Protein AF-A0A7K3PQ78-F1 (afdb_monomer_lite)

Sequence (76 aa):
MDGARRVLVAADKFKGSLTAVEVAERVAAGLRRVVPDVLVEALPVADGGDGTVAAAVAAGFERREVRVAGPLGDEV

Secondary structure (DSSP, 8-state):
-----EEEE-PPPBTTTB-HHHHHHHHHHHHHHH-TT-EEEE-----SSTTHHHHHHHTTPPP-----B-TTSSB-

Structure (mmCIF, N/CA/C/O backbone):
data_AF-A0A7K3PQ78-F1
#
_entry.id   AF-A0A7K3PQ78-F1
#
loop_
_atom_site.group_PDB
_atom_site.id
_atom_site.type_symbol
_atom_site.label_atom_id
_atom_site.label_alt_id
_atom_site.label_comp_id
_atom_site.label_asym_id
_atom_site.label_entity_id
_atom_site.label_seq_id
_atom_site.pdbx_PDB_ins_code
_atom_site.Cartn_x
_atom_site.Cartn_y
_atom_site.Cartn_z
_atom_site.occupancy
_atom_site.B_iso_or_equiv
_atom_site.auth_seq_id
_atom_site.auth_comp_id
_atom_site.auth_asym_id
_atom_site.auth_atom_id
_atom_site.pdbx_PDB_model_num
ATOM 1 N N . MET A 1 1 ? -27.463 6.178 20.217 1.00 47.50 1 MET A N 1
ATOM 2 C CA . MET A 1 1 ? -26.909 5.602 18.978 1.00 47.50 1 MET A CA 1
ATOM 3 C C . MET A 1 1 ? -25.472 5.243 19.279 1.00 47.50 1 MET A C 1
ATOM 5 O O . MET A 1 1 ? -24.622 6.119 19.209 1.00 47.50 1 MET A O 1
ATOM 9 N N . ASP A 1 2 ? -25.219 4.016 19.724 1.00 58.88 2 ASP A N 1
ATOM 10 C CA . ASP A 1 2 ? -23.847 3.535 19.894 1.00 58.88 2 ASP A CA 1
ATOM 11 C C . ASP A 1 2 ? -23.401 2.990 18.534 1.00 58.88 2 ASP A C 1
ATOM 13 O O . ASP A 1 2 ? -23.545 1.813 18.216 1.00 58.88 2 ASP A O 1
ATOM 17 N N . GLY A 1 3 ? -23.086 3.917 17.628 1.00 62.34 3 GLY A N 1
ATOM 18 C CA . GLY A 1 3 ? -22.623 3.569 16.294 1.00 62.34 3 GLY A CA 1
ATOM 19 C C . GLY A 1 3 ? -21.201 3.053 16.418 1.00 62.34 3 GLY A C 1
ATOM 20 O O . GLY A 1 3 ? -20.324 3.822 16.812 1.00 62.34 3 GLY A O 1
ATOM 21 N N . ALA A 1 4 ? -20.985 1.774 16.099 1.00 72.25 4 ALA A N 1
ATOM 22 C CA . ALA A 1 4 ? -19.659 1.166 16.093 1.00 72.25 4 ALA A CA 1
ATOM 23 C C . ALA A 1 4 ? -18.655 2.110 15.413 1.00 72.25 4 ALA A C 1
ATOM 25 O O . ALA A 1 4 ? -18.848 2.529 14.265 1.00 72.25 4 ALA A O 1
ATOM 26 N N . ARG A 1 5 ? -17.604 2.499 16.145 1.00 85.00 5 ARG A N 1
ATOM 27 C CA . ARG A 1 5 ? -16.597 3.431 15.631 1.00 85.00 5 ARG A CA 1
ATOM 28 C C . ARG A 1 5 ? -15.882 2.769 14.462 1.00 85.00 5 ARG A C 1
ATOM 30 O O . ARG A 1 5 ? -15.332 1.679 14.606 1.00 85.00 5 ARG A O 1
ATOM 37 N N . ARG A 1 6 ? -15.884 3.443 13.314 1.00 94.81 6 ARG A N 1
ATOM 38 C CA . ARG A 1 6 ? -15.212 2.985 12.100 1.00 94.81 6 ARG A CA 1
ATOM 39 C C . ARG A 1 6 ? -13.949 3.803 11.867 1.00 94.81 6 ARG A C 1
ATOM 41 O O . ARG A 1 6 ? -13.998 5.030 11.903 1.00 94.81 6 ARG A O 1
ATOM 48 N N . VAL A 1 7 ? -12.833 3.123 11.637 1.00 96.69 7 VAL A N 1
ATOM 49 C CA . VAL A 1 7 ? -11.516 3.716 11.396 1.00 96.69 7 VAL A CA 1
ATOM 50 C C . VAL A 1 7 ? -10.982 3.198 10.068 1.00 96.69 7 VAL A C 1
ATOM 52 O O . VAL A 1 7 ? -10.879 1.990 9.865 1.00 96.69 7 VAL A O 1
ATOM 55 N N . LEU A 1 8 ? -10.617 4.120 9.181 1.00 96.81 8 LEU A N 1
ATOM 56 C CA . LEU A 1 8 ? -9.833 3.814 7.992 1.00 96.81 8 LEU A CA 1
ATOM 57 C C . LEU A 1 8 ? -8.354 4.026 8.318 1.00 96.81 8 LEU A C 1
ATOM 59 O O . LEU A 1 8 ? -7.952 5.125 8.697 1.00 96.81 8 LEU A O 1
ATOM 63 N N . VAL A 1 9 ? -7.546 2.985 8.158 1.00 96.88 9 VAL A N 1
ATOM 64 C CA . VAL A 1 9 ? -6.090 3.065 8.260 1.00 96.88 9 VAL A CA 1
ATOM 65 C C . VAL A 1 9 ? -5.525 3.172 6.850 1.00 96.88 9 VAL A C 1
ATOM 67 O O . VAL A 1 9 ? -5.310 2.163 6.178 1.00 96.88 9 VAL A O 1
ATOM 70 N N . ALA A 1 10 ? -5.310 4.411 6.410 1.00 95.94 10 ALA A N 1
ATOM 71 C CA . ALA A 1 10 ? -4.642 4.727 5.154 1.00 95.94 10 ALA A CA 1
ATOM 72 C C . ALA A 1 10 ? -3.145 4.955 5.406 1.00 95.94 10 ALA A C 1
ATOM 74 O O . ALA A 1 10 ? -2.724 6.074 5.693 1.00 95.94 10 ALA A O 1
ATOM 75 N N . ALA A 1 11 ? -2.361 3.877 5.401 1.00 95.00 11 ALA A N 1
ATOM 76 C CA . ALA A 1 11 ? -0.951 3.909 5.782 1.00 95.00 11 ALA A CA 1
ATOM 77 C C . ALA A 1 11 ? -0.024 3.849 4.566 1.00 95.00 11 ALA A C 1
ATOM 79 O O . ALA A 1 11 ? -0.290 3.102 3.627 1.00 95.00 11 ALA A O 1
ATOM 80 N N . ASP A 1 12 ? 1.085 4.583 4.640 1.00 94.06 12 ASP A N 1
ATOM 81 C CA . ASP A 1 12 ? 2.254 4.382 3.784 1.00 94.06 12 ASP A CA 1
ATOM 82 C C . ASP A 1 12 ? 3.298 3.518 4.516 1.00 94.06 12 ASP A C 1
ATOM 84 O O . ASP A 1 12 ? 3.228 3.289 5.729 1.00 94.06 12 ASP A O 1
ATOM 88 N N . LYS A 1 13 ? 4.267 3.003 3.766 1.00 91.75 13 LYS A N 1
ATOM 89 C CA . LYS A 1 13 ? 5.365 2.184 4.269 1.00 91.75 13 LYS A CA 1
ATOM 90 C C . LYS A 1 13 ? 6.320 2.987 5.156 1.00 91.75 13 LYS A C 1
ATOM 92 O O . LYS A 1 13 ? 6.539 4.183 4.982 1.00 91.75 13 LYS A O 1
ATOM 97 N N . PHE A 1 14 ? 7.025 2.283 6.032 1.00 93.00 14 PHE A N 1
ATOM 98 C CA . PHE A 1 14 ? 8.227 2.798 6.681 1.00 93.00 14 PHE A CA 1
ATOM 99 C C . PHE A 1 14 ? 9.441 2.342 5.874 1.00 93.00 14 PHE A C 1
ATOM 101 O O . PHE A 1 14 ? 9.789 1.160 5.878 1.00 93.00 14 PHE A O 1
ATOM 108 N N . LYS A 1 15 ? 10.075 3.269 5.142 1.00 89.00 15 LYS A N 1
ATOM 109 C CA . LYS A 1 15 ? 11.172 2.959 4.209 1.00 89.00 15 LYS A CA 1
ATOM 110 C C . LYS A 1 15 ? 12.277 2.143 4.895 1.00 89.00 15 LYS A C 1
ATOM 112 O O . LYS A 1 15 ? 12.856 2.583 5.881 1.00 89.00 15 LYS A O 1
ATOM 117 N N . GLY A 1 16 ? 12.568 0.963 4.342 1.00 90.25 16 GLY A N 1
ATOM 118 C CA . GLY A 1 16 ? 13.583 0.044 4.869 1.00 90.25 16 GLY A CA 1
ATOM 119 C C . GLY A 1 16 ? 13.163 -0.739 6.119 1.00 90.25 16 GLY A C 1
ATOM 120 O O . GLY A 1 16 ? 14.011 -1.383 6.726 1.00 90.25 16 GLY A O 1
ATOM 121 N N . SER A 1 17 ? 11.889 -0.682 6.518 1.00 94.62 17 SER A N 1
ATOM 122 C CA . SER A 1 17 ? 11.382 -1.356 7.715 1.00 94.62 17 SER A CA 1
ATOM 123 C C . SER A 1 17 ? 10.091 -2.129 7.447 1.00 94.62 17 SER A C 1
ATOM 125 O O . SER A 1 17 ? 10.149 -3.345 7.307 1.00 94.62 17 SER A O 1
ATOM 127 N N . LEU A 1 18 ? 8.946 -1.447 7.367 1.00 93.69 18 LEU A N 1
ATOM 128 C CA . LEU A 1 18 ? 7.632 -2.074 7.221 1.00 93.69 18 LEU A CA 1
ATOM 129 C C . LEU A 1 18 ? 6.988 -1.652 5.907 1.00 93.69 18 LEU A C 1
ATOM 131 O O . LEU A 1 18 ? 7.039 -0.482 5.528 1.00 93.69 18 LEU A O 1
ATOM 135 N N . THR A 1 19 ? 6.330 -2.587 5.240 1.00 91.50 19 THR A N 1
ATOM 136 C CA . THR A 1 19 ? 5.406 -2.304 4.142 1.00 91.50 19 THR A CA 1
ATOM 137 C C . THR A 1 19 ? 4.172 -1.550 4.651 1.00 91.50 19 THR A C 1
ATOM 139 O O . THR A 1 19 ? 3.834 -1.600 5.834 1.00 91.50 19 THR A O 1
ATOM 142 N N . ALA A 1 20 ? 3.459 -0.868 3.754 1.00 92.81 20 ALA A N 1
ATOM 143 C CA . ALA A 1 20 ? 2.212 -0.177 4.090 1.00 92.81 20 ALA A CA 1
ATOM 144 C C . ALA A 1 20 ? 1.150 -1.127 4.689 1.00 92.81 20 ALA A C 1
ATOM 146 O O . ALA A 1 20 ? 0.424 -0.751 5.611 1.00 92.81 20 ALA A O 1
ATOM 147 N N . VAL A 1 21 ? 1.105 -2.379 4.213 1.00 92.06 21 VAL A N 1
ATOM 148 C CA . VAL A 1 21 ? 0.224 -3.433 4.743 1.00 92.06 21 VAL A CA 1
ATOM 149 C C . VAL A 1 21 ? 0.581 -3.758 6.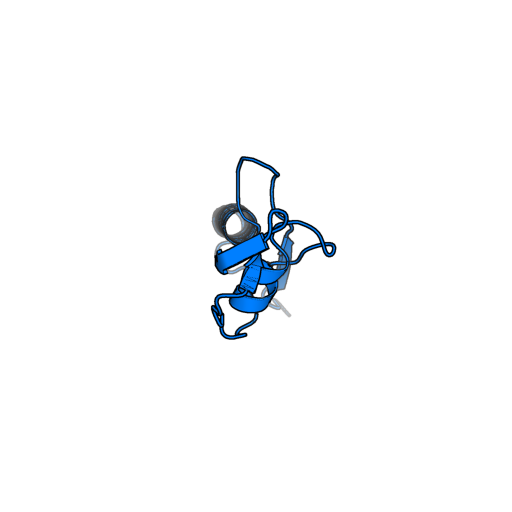192 1.00 92.06 21 VAL A C 1
ATOM 151 O O . VAL A 1 21 ? -0.285 -3.710 7.061 1.00 92.06 21 VAL A O 1
ATOM 154 N N . GLU A 1 22 ? 1.860 -4.008 6.482 1.00 94.75 22 GLU A N 1
ATOM 155 C CA . GLU A 1 22 ? 2.312 -4.319 7.843 1.00 94.75 22 GLU A CA 1
ATOM 156 C C . GLU A 1 22 ? 2.061 -3.150 8.800 1.00 94.75 22 GLU A C 1
ATOM 158 O O . GLU A 1 22 ? 1.618 -3.362 9.928 1.00 94.75 22 GLU A O 1
ATOM 163 N N . VAL A 1 23 ? 2.285 -1.904 8.365 1.00 96.56 23 VAL A N 1
ATOM 164 C CA . VAL A 1 23 ? 1.935 -0.722 9.169 1.00 96.56 23 VAL A CA 1
ATOM 165 C C . VAL A 1 23 ? 0.441 -0.736 9.503 1.00 96.56 23 VAL A C 1
ATOM 167 O O . VAL A 1 23 ? 0.077 -0.598 10.676 1.00 96.56 23 VAL A O 1
ATOM 170 N N . ALA A 1 24 ? -0.424 -0.963 8.509 1.00 96.12 24 ALA A N 1
ATOM 171 C CA . ALA A 1 24 ? -1.866 -1.004 8.719 1.00 96.12 24 ALA A CA 1
ATOM 172 C C . ALA A 1 24 ? -2.286 -2.121 9.691 1.00 96.12 24 ALA A C 1
ATOM 174 O O . ALA A 1 24 ? -3.099 -1.885 10.587 1.00 96.12 24 ALA A O 1
ATOM 175 N N . GLU A 1 25 ? -1.681 -3.307 9.590 1.00 96.06 25 GLU A N 1
ATOM 176 C CA . GLU A 1 25 ? -1.914 -4.426 10.507 1.00 96.06 25 GLU A CA 1
ATOM 177 C C . GLU A 1 25 ? -1.506 -4.095 11.947 1.00 96.06 25 GLU A C 1
ATOM 179 O O . GLU A 1 25 ? -2.266 -4.356 12.886 1.00 96.06 25 GLU A O 1
ATOM 184 N N . ARG A 1 26 ? -0.328 -3.485 12.148 1.00 98.00 26 ARG A N 1
ATOM 185 C CA . ARG A 1 26 ? 0.153 -3.116 13.491 1.00 98.00 26 ARG A CA 1
ATOM 186 C C . ARG A 1 26 ? -0.716 -2.037 14.130 1.00 98.00 26 ARG A C 1
ATOM 188 O O . ARG A 1 26 ? -1.017 -2.138 15.324 1.00 98.00 26 ARG A O 1
ATOM 195 N N . VAL A 1 27 ? -1.159 -1.045 13.355 1.00 97.62 27 VAL A N 1
ATOM 196 C CA . VAL A 1 27 ? -2.088 -0.006 13.825 1.00 97.62 27 VAL A CA 1
ATOM 197 C C . VAL A 1 27 ? -3.446 -0.617 14.167 1.00 97.62 27 VAL A C 1
ATOM 199 O O . VAL A 1 27 ? -3.955 -0.387 15.264 1.00 97.62 27 VAL A O 1
ATOM 202 N N . ALA A 1 28 ? -4.005 -1.459 13.294 1.00 96.69 28 ALA A N 1
ATOM 203 C CA . ALA A 1 28 ? -5.280 -2.131 13.536 1.00 96.69 28 ALA A CA 1
ATOM 204 C C . ALA A 1 28 ? -5.237 -3.023 14.788 1.00 96.69 28 ALA A C 1
ATOM 206 O O . ALA A 1 28 ? -6.170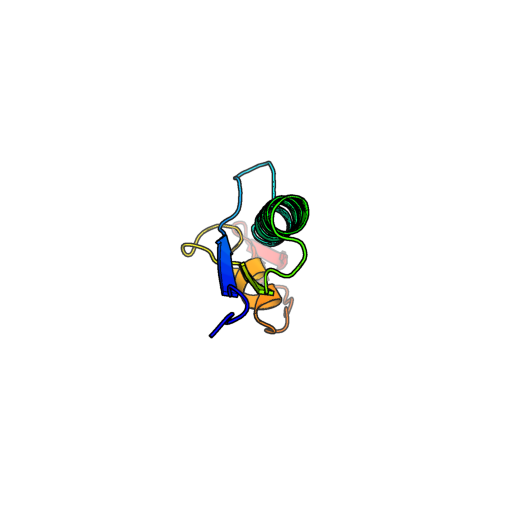 -3.015 15.592 1.00 96.69 28 ALA A O 1
ATOM 207 N N . ALA A 1 29 ? -4.137 -3.754 14.998 1.00 97.56 29 ALA A N 1
ATOM 208 C CA . ALA A 1 29 ? -3.920 -4.529 16.215 1.00 97.56 29 ALA A CA 1
ATOM 209 C C . ALA A 1 29 ? -3.868 -3.632 17.462 1.00 97.56 29 ALA A C 1
ATOM 211 O O . ALA A 1 29 ? -4.422 -3.989 18.497 1.00 97.56 29 ALA A O 1
ATOM 212 N N . GLY A 1 30 ? -3.232 -2.459 17.373 1.00 97.75 30 GLY A N 1
ATOM 213 C CA . GLY A 1 30 ? -3.217 -1.465 18.447 1.00 97.75 30 GLY A CA 1
ATOM 214 C C . GLY A 1 30 ? -4.602 -0.937 18.803 1.00 97.75 30 GLY A C 1
ATOM 215 O O . GLY A 1 30 ? -4.965 -0.932 19.977 1.00 97.75 30 GLY A O 1
ATOM 216 N N . LEU A 1 31 ? -5.391 -0.565 17.794 1.00 96.62 31 LEU A N 1
ATOM 217 C CA . LEU A 1 31 ? -6.754 -0.065 17.970 1.00 96.62 31 LEU A CA 1
ATOM 218 C C . LEU A 1 31 ? -7.651 -1.105 18.649 1.00 96.62 31 LEU A C 1
ATOM 220 O O . LEU A 1 31 ? -8.294 -0.795 19.650 1.00 96.62 31 LEU A O 1
ATOM 224 N N . ARG A 1 32 ? -7.626 -2.356 18.172 1.00 95.62 32 ARG A N 1
ATOM 225 C CA . ARG A 1 32 ? -8.442 -3.447 18.732 1.00 95.62 32 ARG A CA 1
ATOM 226 C C . ARG A 1 32 ? -8.060 -3.833 20.162 1.00 95.62 32 ARG A C 1
ATOM 228 O O . ARG A 1 32 ? -8.901 -4.348 20.887 1.00 95.62 32 ARG A O 1
ATOM 235 N N . ARG A 1 33 ? -6.822 -3.572 20.606 1.00 97.44 33 ARG A N 1
ATOM 236 C CA . ARG A 1 33 ? -6.441 -3.779 22.018 1.00 97.44 33 ARG A CA 1
ATOM 237 C C . ARG A 1 33 ? -7.136 -2.805 22.971 1.00 97.44 33 ARG A C 1
ATOM 239 O O . ARG A 1 33 ? -7.309 -3.145 24.134 1.00 97.44 33 ARG A O 1
ATOM 246 N N . VAL A 1 34 ? -7.484 -1.604 22.505 1.00 96.12 34 VAL A N 1
ATOM 247 C CA . VAL A 1 34 ? -8.081 -0.542 23.334 1.00 96.12 34 VAL A CA 1
ATOM 248 C C . VAL A 1 34 ? -9.596 -0.473 23.149 1.00 96.12 34 VAL A C 1
ATOM 250 O O . VAL A 1 34 ? -10.323 -0.262 24.115 1.00 96.12 34 VAL A O 1
ATOM 253 N N . VAL A 1 35 ? -10.073 -0.667 21.919 1.00 94.69 35 VAL A N 1
ATOM 254 C CA . VAL A 1 35 ? -11.495 -0.668 21.553 1.00 94.69 35 VAL A CA 1
ATOM 255 C C . VAL A 1 35 ? -11.777 -1.965 20.783 1.00 94.69 35 VAL A C 1
ATOM 257 O O . VAL A 1 35 ? -11.606 -1.990 19.565 1.00 94.69 35 VAL A O 1
ATOM 260 N N . PRO A 1 36 ? -12.131 -3.071 21.464 1.00 92.50 36 PRO A N 1
ATOM 261 C CA . PRO A 1 36 ? -12.236 -4.397 20.841 1.00 92.50 36 PRO A CA 1
ATOM 262 C C . PRO A 1 36 ? -13.233 -4.502 19.681 1.00 92.50 36 PRO A C 1
ATOM 264 O O . PRO A 1 36 ? -13.043 -5.310 18.775 1.00 92.50 36 PRO A O 1
ATOM 267 N N . ASP A 1 37 ? -14.274 -3.678 19.699 1.00 93.81 37 ASP A N 1
ATOM 268 C CA . ASP A 1 37 ? -15.378 -3.633 18.740 1.00 93.81 37 ASP A CA 1
ATOM 269 C C . ASP A 1 37 ? -15.184 -2.594 17.619 1.00 93.81 37 ASP A C 1
ATOM 271 O O . ASP A 1 37 ? -16.066 -2.408 16.780 1.00 93.81 37 ASP A O 1
ATOM 275 N N . VAL A 1 38 ? -14.024 -1.924 17.562 1.00 95.81 38 VAL A N 1
ATOM 276 C CA . VAL A 1 38 ? -13.725 -0.954 16.501 1.00 95.81 38 VAL A CA 1
ATOM 277 C C . VAL A 1 38 ? -13.683 -1.631 15.129 1.00 95.81 38 VAL A C 1
ATOM 279 O O . VAL A 1 38 ? -12.961 -2.606 14.895 1.00 95.81 38 VAL A O 1
ATOM 282 N N . LEU A 1 39 ? -14.430 -1.070 14.181 1.00 96.19 39 LEU A N 1
ATOM 283 C CA . LEU A 1 39 ? -14.409 -1.504 12.790 1.00 96.19 39 LEU A CA 1
ATOM 284 C C . LEU A 1 39 ? -13.209 -0.857 12.099 1.00 96.19 39 LEU A C 1
ATOM 286 O O . LEU A 1 39 ? -13.200 0.353 11.883 1.00 96.19 39 LEU A O 1
ATOM 290 N N . VAL A 1 40 ? -12.199 -1.653 11.750 1.00 96.25 40 VAL A N 1
ATOM 291 C CA . VAL A 1 40 ? -10.996 -1.162 11.062 1.00 96.25 40 VAL A CA 1
ATOM 292 C C . VAL A 1 40 ? -10.974 -1.657 9.627 1.00 96.25 40 VAL A C 1
ATOM 294 O O . VAL A 1 40 ? -10.991 -2.865 9.393 1.00 96.25 40 VAL A O 1
ATOM 297 N N . GLU A 1 41 ? -10.882 -0.722 8.691 1.00 95.62 41 GLU A N 1
ATOM 298 C CA . GLU A 1 41 ? -10.593 -0.981 7.283 1.00 95.62 41 GLU A CA 1
ATOM 299 C C . GLU A 1 41 ? -9.167 -0.513 6.981 1.00 95.62 41 GLU A C 1
ATOM 301 O O . GLU A 1 41 ? -8.765 0.570 7.406 1.00 95.62 41 GLU A O 1
ATOM 306 N N . ALA A 1 42 ? -8.390 -1.338 6.284 1.00 94.62 42 ALA A N 1
ATOM 307 C CA . ALA A 1 42 ? -7.034 -1.000 5.870 1.00 94.62 42 ALA A CA 1
ATOM 308 C C . ALA A 1 42 ? -7.032 -0.630 4.387 1.00 94.62 42 ALA A C 1
ATOM 310 O O . ALA A 1 42 ? -7.540 -1.387 3.564 1.00 94.62 42 ALA A O 1
ATOM 311 N N . LEU A 1 43 ? -6.422 0.506 4.061 1.00 95.25 43 LEU A N 1
ATOM 312 C CA . LEU A 1 43 ? -6.196 0.943 2.688 1.00 95.25 43 LEU A CA 1
ATOM 313 C C . LEU A 1 43 ? -4.730 1.365 2.542 1.00 95.25 43 LEU A C 1
ATOM 315 O O . LEU A 1 43 ? -4.409 2.532 2.752 1.00 95.25 43 LEU A O 1
ATOM 319 N N . PRO A 1 44 ? -3.815 0.433 2.240 1.00 94.38 44 PRO A N 1
ATOM 320 C CA . PRO A 1 44 ? -2.424 0.774 1.967 1.00 94.38 44 PRO A CA 1
ATOM 321 C C . PRO A 1 44 ? -2.335 1.805 0.836 1.00 94.38 44 PRO A C 1
ATOM 323 O O . PRO A 1 44 ? -2.936 1.622 -0.222 1.00 94.38 44 PRO A O 1
ATOM 326 N N . VAL A 1 45 ? -1.588 2.882 1.060 1.00 95.19 45 VAL A N 1
ATOM 327 C CA . VAL A 1 45 ? -1.366 3.959 0.087 1.00 95.19 45 VAL A CA 1
ATOM 328 C C . VAL A 1 45 ? 0.123 4.106 -0.214 1.00 95.19 45 VAL A C 1
ATOM 330 O O . VAL A 1 45 ? 0.966 3.566 0.497 1.00 95.19 45 VAL A O 1
ATOM 333 N N . ALA A 1 46 ? 0.435 4.819 -1.293 1.00 93.56 46 ALA A N 1
ATOM 334 C CA . ALA A 1 46 ? 1.791 5.181 -1.688 1.00 93.56 46 ALA A CA 1
ATOM 335 C C . ALA A 1 46 ? 1.769 6.516 -2.451 1.00 93.56 46 ALA A C 1
ATOM 337 O O . ALA A 1 46 ? 0.733 6.908 -2.992 1.00 93.56 46 ALA A O 1
ATOM 338 N N . ASP A 1 47 ? 2.914 7.191 -2.518 1.00 91.69 47 ASP A N 1
ATOM 339 C CA . ASP A 1 47 ? 3.086 8.527 -3.110 1.00 91.69 47 ASP A CA 1
ATOM 340 C C . ASP A 1 47 ? 3.542 8.522 -4.584 1.00 91.69 47 ASP A C 1
ATOM 342 O O . ASP A 1 47 ? 3.760 9.580 -5.174 1.00 91.69 47 ASP A O 1
ATOM 346 N N . GLY A 1 48 ? 3.677 7.342 -5.195 1.00 91.81 48 GLY A N 1
ATOM 347 C CA . GLY A 1 48 ? 4.219 7.161 -6.545 1.00 91.81 48 GLY A CA 1
ATOM 348 C C . GLY A 1 48 ? 5.646 6.608 -6.564 1.00 91.81 48 GLY A C 1
ATOM 349 O O . GLY A 1 48 ? 6.109 6.161 -7.612 1.00 91.81 48 GLY A O 1
ATOM 350 N N . GLY A 1 49 ? 6.333 6.569 -5.420 1.00 89.25 49 GLY A N 1
ATOM 351 C CA . GLY A 1 49 ? 7.646 5.953 -5.296 1.00 89.25 49 GLY A CA 1
ATOM 352 C C . GLY A 1 49 ? 7.609 4.429 -5.156 1.00 89.25 49 GLY A C 1
ATOM 353 O O . GLY A 1 49 ? 6.636 3.733 -5.474 1.00 89.25 49 GLY A O 1
ATOM 354 N N . ASP A 1 50 ? 8.706 3.897 -4.624 1.00 86.00 50 ASP A N 1
ATOM 355 C CA . ASP A 1 50 ? 8.843 2.496 -4.240 1.00 86.00 50 ASP A CA 1
ATOM 356 C C . ASP A 1 50 ? 7.649 2.039 -3.382 1.00 86.00 50 ASP A C 1
ATOM 358 O O . ASP A 1 50 ? 7.347 2.645 -2.357 1.00 86.00 50 ASP A O 1
ATOM 362 N N . GLY A 1 51 ? 7.027 0.911 -3.716 1.00 87.38 51 GLY A N 1
ATOM 363 C CA . GLY A 1 51 ? 5.873 0.386 -2.972 1.00 87.38 51 GLY A CA 1
ATOM 364 C C . GLY A 1 51 ? 4.514 0.777 -3.554 1.00 87.38 51 GLY A C 1
ATOM 365 O O . GLY A 1 51 ? 3.518 0.167 -3.180 1.00 87.38 51 GLY A O 1
ATOM 366 N N . THR A 1 52 ? 4.466 1.667 -4.549 1.00 93.44 52 THR A N 1
ATOM 367 C CA . THR A 1 52 ? 3.221 1.995 -5.270 1.00 93.44 52 THR A CA 1
ATOM 368 C C . THR A 1 52 ? 2.584 0.775 -5.930 1.00 93.44 52 THR A C 1
ATOM 370 O O . THR A 1 52 ? 1.382 0.558 -5.803 1.00 93.44 52 THR A O 1
ATOM 373 N N . VAL A 1 53 ? 3.389 -0.091 -6.556 1.00 92.94 53 VAL A N 1
ATOM 374 C CA . VAL A 1 53 ? 2.895 -1.363 -7.114 1.00 92.94 53 VAL A CA 1
ATOM 375 C C . VAL A 1 53 ? 2.308 -2.257 -6.017 1.00 92.94 53 VAL A C 1
ATOM 377 O O . VAL A 1 53 ? 1.264 -2.867 -6.219 1.00 92.94 53 VAL A O 1
ATOM 380 N N . ALA A 1 54 ? 2.936 -2.310 -4.838 1.00 90.31 54 ALA A N 1
ATOM 381 C CA . ALA A 1 54 ? 2.432 -3.104 -3.719 1.00 90.31 54 ALA A CA 1
ATOM 382 C C . ALA A 1 54 ? 1.102 -2.554 -3.174 1.00 90.31 54 ALA A C 1
ATOM 384 O O . ALA A 1 54 ? 0.207 -3.339 -2.872 1.00 90.31 54 ALA A O 1
ATOM 385 N N . ALA A 1 55 ? 0.942 -1.227 -3.104 1.00 92.12 55 ALA A N 1
ATOM 386 C CA . ALA A 1 55 ? -0.319 -0.589 -2.725 1.00 92.12 55 ALA A CA 1
ATOM 387 C C . ALA A 1 55 ? -1.445 -0.909 -3.726 1.00 92.12 55 ALA A C 1
ATOM 389 O O . ALA A 1 55 ? -2.544 -1.274 -3.315 1.00 92.12 55 ALA A O 1
ATOM 390 N N . ALA A 1 56 ? -1.164 -0.870 -5.034 1.00 93.88 56 ALA A N 1
ATOM 391 C CA . ALA A 1 56 ? -2.132 -1.269 -6.057 1.00 93.88 56 ALA A CA 1
ATOM 392 C C . ALA A 1 56 ? -2.533 -2.748 -5.923 1.00 93.88 56 ALA A C 1
ATOM 394 O O . ALA A 1 56 ? -3.717 -3.074 -5.935 1.00 93.88 56 ALA A O 1
ATOM 395 N N . VAL A 1 57 ? -1.569 -3.652 -5.728 1.00 92.94 57 VAL A N 1
ATOM 396 C CA . VAL A 1 57 ? -1.871 -5.077 -5.516 1.00 92.94 57 VAL A CA 1
ATOM 397 C C . VAL A 1 57 ? -2.730 -5.281 -4.263 1.00 92.94 57 VAL A C 1
ATOM 399 O O . VAL A 1 57 ? -3.710 -6.022 -4.308 1.00 92.94 57 VAL A O 1
ATOM 402 N N . ALA A 1 58 ? -2.437 -4.573 -3.168 1.00 89.62 58 ALA A N 1
ATOM 403 C CA . ALA A 1 58 ? -3.253 -4.619 -1.953 1.00 89.62 58 ALA A CA 1
ATOM 404 C C . ALA A 1 58 ? -4.685 -4.085 -2.159 1.00 89.62 58 ALA A C 1
ATOM 406 O O . ALA A 1 58 ? -5.598 -4.513 -1.458 1.00 89.62 58 ALA A O 1
ATOM 407 N N . ALA A 1 59 ? -4.897 -3.200 -3.138 1.00 91.31 59 ALA A N 1
ATOM 408 C CA . ALA A 1 59 ? -6.217 -2.716 -3.545 1.00 91.31 59 ALA A CA 1
ATOM 409 C C . ALA A 1 59 ? -6.982 -3.689 -4.472 1.00 91.31 59 ALA A C 1
ATOM 411 O O . ALA A 1 59 ? -8.092 -3.377 -4.900 1.00 91.31 59 ALA A O 1
ATOM 412 N N . GLY A 1 60 ? -6.415 -4.862 -4.783 1.00 93.31 60 GLY A N 1
ATOM 413 C CA . GLY A 1 60 ? -7.061 -5.907 -5.584 1.00 93.31 60 GLY A CA 1
ATOM 414 C C . GLY A 1 60 ? -6.633 -5.953 -7.052 1.00 93.31 60 GLY A C 1
ATOM 415 O O . GLY A 1 60 ? -7.227 -6.695 -7.833 1.00 93.31 60 GLY A O 1
ATOM 416 N N . PHE A 1 61 ? -5.611 -5.189 -7.445 1.00 95.69 6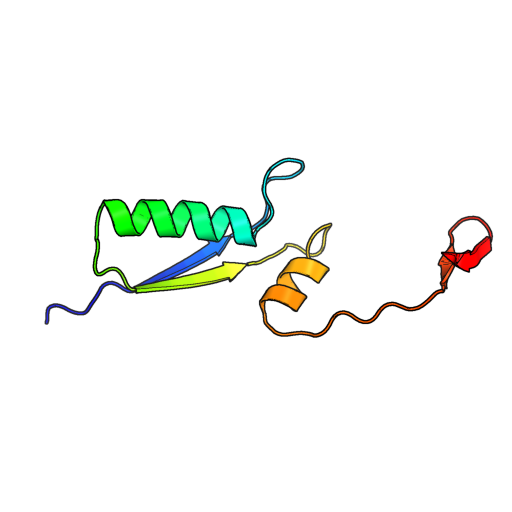1 PHE A N 1
ATOM 417 C CA . PHE A 1 61 ? -5.025 -5.309 -8.779 1.00 95.69 61 PHE A CA 1
ATOM 418 C C . PHE A 1 61 ? -4.103 -6.531 -8.881 1.00 95.69 61 PHE A C 1
ATOM 420 O O . PHE A 1 61 ? -3.497 -6.974 -7.906 1.00 95.69 61 PHE A O 1
ATOM 427 N N . GLU A 1 62 ? -3.955 -7.064 -10.091 1.00 96.81 62 GLU A N 1
ATOM 428 C CA . GLU A 1 62 ? -3.099 -8.221 -10.343 1.00 96.81 62 GLU A CA 1
ATOM 429 C C . GLU A 1 62 ? -1.695 -7.790 -10.774 1.00 96.81 62 GLU A C 1
ATOM 431 O O . GLU A 1 62 ? -1.523 -6.965 -11.676 1.00 96.81 62 GLU A O 1
ATOM 436 N N . ARG A 1 63 ? -0.670 -8.399 -10.169 1.00 95.44 63 ARG A N 1
ATOM 437 C CA . ARG A 1 63 ? 0.712 -8.226 -10.615 1.00 95.44 63 ARG A CA 1
ATOM 438 C C . ARG A 1 63 ? 0.936 -8.989 -11.919 1.00 95.44 63 ARG A C 1
ATOM 440 O O . ARG A 1 63 ? 0.698 -10.191 -11.990 1.00 95.44 63 ARG A O 1
ATOM 447 N N . ARG A 1 64 ? 1.454 -8.299 -12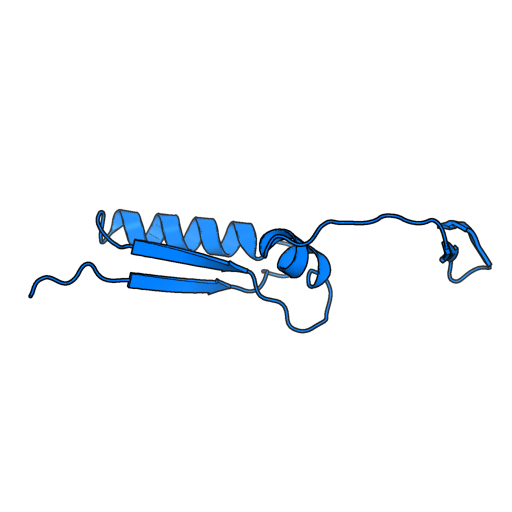.933 1.00 96.19 64 ARG A N 1
ATOM 448 C CA . ARG A 1 64 ? 1.915 -8.901 -14.188 1.00 96.19 64 ARG A CA 1
ATOM 449 C C . ARG A 1 64 ? 3.409 -8.668 -14.332 1.00 96.19 64 ARG A C 1
ATOM 451 O O . ARG A 1 64 ? 3.862 -7.531 -14.252 1.00 96.19 64 ARG A O 1
ATOM 458 N N . GLU A 1 65 ? 4.155 -9.747 -14.524 1.00 96.31 65 GLU A N 1
ATOM 459 C CA . GLU A 1 65 ? 5.599 -9.700 -14.741 1.00 96.31 65 GLU A CA 1
ATOM 460 C C . GLU A 1 65 ? 5.894 -9.935 -16.222 1.00 96.31 65 GLU A C 1
ATOM 462 O O . GLU A 1 65 ? 5.293 -10.800 -16.862 1.00 96.31 65 GLU A O 1
ATOM 467 N N . VAL A 1 66 ? 6.795 -9.129 -16.776 1.00 97.31 66 VAL A N 1
ATOM 468 C CA . VAL A 1 66 ? 7.230 -9.197 -18.171 1.00 97.31 66 VAL A CA 1
ATOM 469 C C . VAL A 1 66 ? 8.710 -8.849 -18.216 1.00 97.31 66 VAL A C 1
ATOM 471 O O . VAL A 1 66 ? 9.136 -7.932 -17.515 1.00 97.31 66 VAL A O 1
ATOM 474 N N . ARG A 1 67 ? 9.480 -9.589 -19.019 1.00 97.44 67 ARG A N 1
ATOM 475 C CA . ARG A 1 67 ? 10.890 -9.269 -19.251 1.00 97.44 67 ARG A CA 1
ATOM 476 C C . ARG A 1 67 ? 11.008 -8.052 -20.154 1.00 97.44 67 ARG A C 1
ATOM 478 O O . ARG A 1 67 ? 10.294 -7.956 -21.154 1.00 97.44 67 ARG A O 1
ATOM 485 N N . VAL A 1 68 ? 11.886 -7.128 -19.788 1.00 96.94 68 VAL A N 1
ATOM 486 C CA . VAL A 1 68 ? 12.121 -5.878 -20.519 1.00 96.94 68 VAL A CA 1
ATOM 487 C C . VAL A 1 68 ? 13.613 -5.605 -20.648 1.00 96.94 68 VAL A C 1
ATOM 489 O O . VAL A 1 68 ? 14.426 -6.169 -19.925 1.00 96.94 68 VAL A O 1
ATOM 492 N N . ALA A 1 69 ? 13.988 -4.716 -21.566 1.00 98.00 69 ALA A N 1
ATOM 493 C CA . ALA A 1 69 ? 15.368 -4.258 -21.652 1.00 98.00 69 ALA A CA 1
ATOM 494 C C . ALA A 1 69 ? 15.746 -3.495 -20.372 1.00 98.00 69 ALA A C 1
ATOM 496 O O . ALA A 1 69 ? 15.137 -2.479 -20.029 1.00 98.00 69 ALA A O 1
ATOM 497 N N . GLY A 1 70 ? 16.758 -3.994 -19.674 1.00 97.38 70 GLY A N 1
ATOM 498 C CA . GLY A 1 70 ? 17.375 -3.347 -18.531 1.00 97.38 70 GLY A CA 1
ATOM 499 C C . GLY A 1 70 ? 18.209 -2.131 -18.941 1.00 97.38 70 GLY A C 1
ATOM 500 O O . GLY A 1 70 ? 18.462 -1.893 -20.125 1.00 97.38 70 GLY A O 1
ATOM 501 N N . PRO A 1 71 ? 18.698 -1.347 -17.965 1.00 97.00 71 PRO A N 1
ATOM 502 C CA . PRO A 1 71 ? 19.389 -0.084 -18.234 1.00 97.00 71 PRO A CA 1
ATOM 503 C C . PRO A 1 71 ? 20.719 -0.242 -18.991 1.00 97.00 71 PRO A C 1
ATOM 505 O O . PRO A 1 71 ? 21.212 0.736 -19.547 1.00 97.00 71 PRO A O 1
ATOM 508 N N . LEU A 1 72 ? 21.301 -1.447 -19.014 1.00 97.62 72 LEU A N 1
ATOM 509 C CA . LEU A 1 72 ? 22.542 -1.770 -19.732 1.00 97.62 72 LEU A CA 1
ATOM 510 C C . LEU A 1 72 ? 22.307 -2.559 -21.034 1.00 97.62 72 LEU A C 1
ATOM 512 O O . LEU A 1 72 ? 23.268 -2.951 -21.685 1.00 97.62 72 LEU A O 1
ATOM 516 N N . GLY A 1 73 ? 21.047 -2.769 -21.428 1.00 94.69 73 GLY A N 1
ATOM 517 C CA . GLY A 1 73 ? 20.669 -3.479 -22.654 1.00 94.69 73 GLY A CA 1
ATOM 518 C C . GLY A 1 73 ? 20.390 -4.976 -22.486 1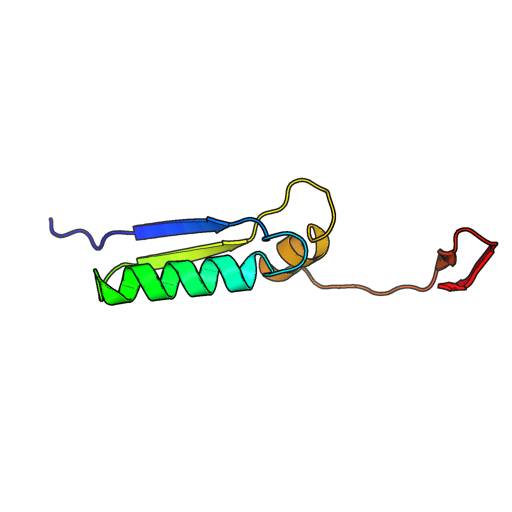.00 94.69 73 GLY A C 1
ATOM 519 O O . GLY A 1 73 ? 19.743 -5.552 -23.356 1.00 94.69 73 GLY A O 1
ATOM 520 N N . ASP A 1 74 ? 20.804 -5.591 -21.376 1.00 97.12 74 ASP A N 1
ATOM 521 C CA . ASP A 1 74 ? 20.438 -6.974 -21.037 1.00 97.12 74 ASP A CA 1
ATOM 522 C C . ASP A 1 74 ? 18.963 -7.070 -20.606 1.00 97.12 74 ASP A C 1
ATOM 524 O O . ASP A 1 74 ? 18.423 -6.116 -20.050 1.00 97.12 74 ASP A O 1
ATOM 528 N N . GLU A 1 75 ? 18.299 -8.209 -20.822 1.00 97.00 75 GLU A N 1
ATOM 529 C CA . GLU A 1 75 ? 16.929 -8.427 -20.327 1.00 97.00 75 GLU A CA 1
ATOM 530 C C . GLU A 1 75 ? 16.879 -8.573 -18.794 1.00 97.00 75 GLU A C 1
ATOM 532 O O . GLU A 1 75 ? 17.673 -9.315 -18.208 1.00 97.00 75 GLU A O 1
ATOM 537 N N . VAL A 1 76 ? 15.899 -7.911 -18.164 1.00 93.44 76 VAL A N 1
ATOM 538 C CA . VAL A 1 76 ? 15.574 -7.979 -16.724 1.00 93.44 76 VAL A CA 1
ATOM 539 C C . VAL A 1 76 ? 14.096 -8.252 -16.476 1.00 93.44 76 VAL A C 1
ATOM 541 O O . VAL A 1 76 ? 13.263 -7.933 -17.358 1.00 93.44 76 VAL A O 1
#

Organism: NCBI:txid285562

Foldseek 3Di:
DPPAAEDEAAACADPPPGHLVRVLVVVVVVVCVVVVRHHYDYQYDDDPDPNRVVSVVVVVDDDDDDWDQDPVRDID

pLDDT: mean 92.63, std 8.38, range [47.5, 98.0]

InterPr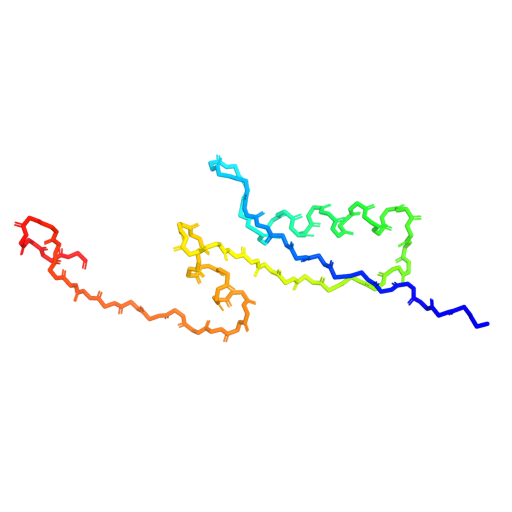o domains:
  IPR004381 Glycerate kinase [PF02595] (7-76)
  IPR004381 Glycerate kinase [PTHR21599] (2-76)
  IPR018197 Glycerate kinase, restriction-enzyme-like fold [G3DSA:3.40.50.10350] (3-72)
  IPR036129 Glycerate kinase superfamily [SSF110738] (6-75)

Radius of gyration: 17.16 Å; chains: 1; bounding box: 50×18×46 Å